Protein AF-A0A926DZW9-F1 (afdb_monomer_lite)

Sequence (96 aa):
LVRRELRGAARPALELHITGSSYAELAELFVDNAAFSLRHGGEDYDQSEYCFAGPITDHRDGTFSVIVGKKTPFELEREAKEQLMLELLTERGAIV

Organism: NCBI:txid2763658

pLDDT: mean 87.55, std 7.56, range [50.94, 95.31]

Structure (mmCIF, N/CA/C/O backbone):
data_AF-A0A926DZW9-F1
#
_entry.id   AF-A0A926DZW9-F1
#
loop_
_atom_site.group_PDB
_atom_site.id
_atom_site.type_symbol
_atom_site.label_atom_id
_atom_site.label_alt_id
_atom_site.label_comp_id
_atom_site.label_asym_id
_atom_site.label_entity_id
_atom_site.label_seq_id
_atom_site.pdbx_PDB_ins_code
_atom_site.Cartn_x
_atom_site.Cartn_y
_atom_site.Cartn_z
_atom_site.occupancy
_atom_site.B_iso_or_equiv
_atom_site.auth_seq_id
_atom_site.auth_comp_id
_atom_site.auth_asym_id
_atom_site.auth_atom_id
_atom_site.pdbx_PDB_model_num
ATOM 1 N N . LEU A 1 1 ? 10.385 -6.102 8.646 1.00 63.62 1 LEU A N 1
ATOM 2 C CA . LEU A 1 1 ? 9.589 -6.370 7.426 1.00 63.62 1 LEU A CA 1
ATOM 3 C C . LEU A 1 1 ? 9.079 -7.795 7.461 1.00 63.62 1 LEU A C 1
ATOM 5 O O . LEU A 1 1 ? 9.884 -8.710 7.598 1.00 63.62 1 LEU A O 1
ATOM 9 N N . VAL A 1 2 ? 7.761 -7.971 7.397 1.00 77.50 2 VAL A N 1
ATOM 10 C CA . VAL A 1 2 ? 7.119 -9.290 7.428 1.00 77.50 2 VAL A CA 1
ATOM 11 C C . VAL A 1 2 ? 6.928 -9.757 5.987 1.00 77.50 2 VAL A C 1
ATOM 13 O O . VAL A 1 2 ? 6.543 -8.970 5.123 1.00 77.50 2 VAL A O 1
ATOM 16 N N . ARG A 1 3 ? 7.231 -11.026 5.697 1.00 79.88 3 ARG A N 1
ATOM 17 C CA . ARG A 1 3 ? 6.849 -11.627 4.414 1.00 79.88 3 ARG A CA 1
ATOM 18 C C . ARG A 1 3 ? 5.401 -12.083 4.507 1.00 79.88 3 ARG A C 1
ATOM 20 O O . ARG A 1 3 ? 5.056 -12.833 5.417 1.00 79.88 3 ARG A O 1
ATOM 27 N N . ARG A 1 4 ? 4.568 -11.630 3.576 1.00 84.00 4 ARG A N 1
ATOM 28 C CA . ARG A 1 4 ? 3.172 -12.060 3.450 1.00 84.00 4 ARG A CA 1
ATOM 29 C C . ARG A 1 4 ? 2.955 -12.656 2.072 1.00 84.00 4 ARG A C 1
ATOM 31 O O . ARG A 1 4 ? 3.586 -12.238 1.100 1.00 84.00 4 ARG A O 1
ATOM 38 N N . GLU A 1 5 ? 2.084 -13.649 2.009 1.00 83.62 5 GLU A N 1
ATOM 39 C CA . GLU A 1 5 ? 1.610 -14.169 0.739 1.00 83.62 5 GLU A CA 1
ATOM 40 C C . GLU A 1 5 ? 0.555 -13.210 0.189 1.00 83.62 5 GLU A C 1
ATOM 42 O O . GLU A 1 5 ? -0.472 -12.964 0.818 1.00 83.62 5 GLU A O 1
ATOM 47 N N . LEU A 1 6 ? 0.845 -12.623 -0.966 1.00 82.75 6 LEU A N 1
ATOM 48 C CA . LEU A 1 6 ? -0.055 -11.727 -1.681 1.00 82.75 6 LEU A CA 1
ATOM 49 C C . LEU A 1 6 ? -0.025 -12.133 -3.150 1.00 82.75 6 LEU A C 1
ATOM 51 O O . LEU A 1 6 ? 1.053 -12.330 -3.720 1.00 82.75 6 LEU A O 1
ATOM 55 N N . ARG A 1 7 ? -1.208 -12.289 -3.756 1.00 78.62 7 ARG A N 1
ATOM 56 C CA . ARG A 1 7 ? -1.374 -12.750 -5.149 1.00 78.62 7 ARG A CA 1
ATOM 57 C C . ARG A 1 7 ? -0.586 -14.034 -5.463 1.00 78.62 7 ARG A C 1
ATOM 59 O O . ARG A 1 7 ? 0.053 -14.130 -6.503 1.00 78.62 7 ARG A O 1
ATOM 66 N N . GLY A 1 8 ? -0.583 -14.994 -4.535 1.00 81.81 8 GLY A N 1
ATOM 67 C CA . GLY A 1 8 ? 0.085 -16.291 -4.712 1.00 81.81 8 GLY A CA 1
ATOM 68 C C . GLY A 1 8 ? 1.617 -16.261 -4.652 1.00 81.81 8 GLY A C 1
ATOM 69 O O . GLY A 1 8 ? 2.256 -17.235 -5.036 1.00 81.81 8 GLY A O 1
ATOM 70 N N . ALA A 1 9 ? 2.226 -15.163 -4.187 1.00 84.19 9 ALA A N 1
ATOM 71 C CA . ALA A 1 9 ? 3.671 -15.074 -3.984 1.00 84.19 9 ALA A CA 1
ATOM 72 C C . ALA A 1 9 ? 4.018 -14.441 -2.631 1.00 84.19 9 ALA A C 1
ATOM 74 O O . ALA A 1 9 ? 3.422 -13.443 -2.214 1.00 84.19 9 ALA A O 1
ATOM 75 N N . ALA A 1 10 ? 5.027 -14.999 -1.958 1.00 85.38 10 ALA A N 1
ATOM 76 C CA . ALA A 1 10 ? 5.581 -14.426 -0.739 1.00 85.38 10 ALA A CA 1
ATOM 77 C C . ALA A 1 10 ? 6.417 -13.182 -1.071 1.00 85.38 10 ALA A C 1
ATOM 79 O O . ALA A 1 10 ? 7.426 -13.267 -1.772 1.00 85.38 10 ALA A O 1
ATOM 80 N N . ARG A 1 11 ? 6.023 -12.029 -0.530 1.00 88.25 11 ARG A N 1
ATOM 81 C CA . ARG A 1 11 ? 6.661 -10.733 -0.793 1.00 88.25 11 ARG A CA 1
ATOM 82 C C . ARG A 1 11 ? 6.857 -9.934 0.499 1.00 88.25 11 ARG A C 1
ATOM 84 O O . ARG A 1 11 ? 6.120 -10.158 1.464 1.00 88.25 11 ARG A O 1
ATOM 91 N N . PRO A 1 12 ? 7.858 -9.037 0.575 1.00 89.69 12 PRO A N 1
ATOM 92 C CA . PRO A 1 12 ? 7.936 -8.069 1.663 1.00 89.69 12 PRO A CA 1
ATOM 93 C C . PRO A 1 12 ? 6.657 -7.230 1.684 1.00 89.69 12 PRO A C 1
ATOM 95 O O . PRO A 1 12 ? 6.260 -6.697 0.647 1.00 89.69 12 PRO A O 1
ATOM 98 N N . ALA A 1 13 ? 6.023 -7.141 2.849 1.00 90.38 13 ALA A N 1
ATOM 99 C CA . ALA A 1 13 ? 4.780 -6.412 3.023 1.00 90.38 13 ALA A CA 1
ATOM 100 C C . ALA A 1 13 ? 4.811 -5.540 4.281 1.00 90.38 13 ALA A C 1
ATOM 102 O O . ALA A 1 13 ? 5.475 -5.869 5.274 1.00 90.38 13 ALA A O 1
ATOM 103 N N . LEU A 1 14 ? 4.074 -4.438 4.215 1.00 90.00 14 LEU A N 1
ATOM 104 C CA . LEU A 1 14 ? 3.724 -3.590 5.343 1.00 90.00 14 LEU A CA 1
ATOM 105 C C . LEU A 1 14 ? 2.277 -3.860 5.736 1.00 90.00 14 LEU A C 1
ATOM 107 O O . LEU A 1 14 ? 1.435 -4.149 4.889 1.00 90.00 14 LEU A O 1
ATOM 111 N N . GLU A 1 15 ? 2.011 -3.754 7.029 1.00 91.12 15 GLU A N 1
ATOM 112 C CA . GLU A 1 15 ? 0.665 -3.755 7.582 1.00 91.12 15 GLU A CA 1
ATOM 113 C C . GLU A 1 15 ? 0.403 -2.361 8.149 1.00 91.12 15 GLU A C 1
ATOM 115 O O . GLU A 1 15 ? 1.141 -1.884 9.013 1.00 91.12 15 GLU A O 1
ATOM 120 N N . LEU A 1 16 ? -0.605 -1.688 7.606 1.00 90.00 16 LEU A N 1
ATOM 121 C CA . LEU A 1 16 ? -1.021 -0.351 8.000 1.00 90.00 16 LEU A CA 1
ATOM 122 C C . LEU A 1 16 ? -2.240 -0.473 8.906 1.00 90.00 16 LEU A C 1
ATOM 124 O O . LEU A 1 16 ? -3.259 -1.021 8.494 1.00 90.00 16 LEU A O 1
ATOM 128 N N . HIS A 1 17 ? -2.129 0.048 10.124 1.00 92.06 17 HIS A N 1
ATOM 129 C CA . HIS A 1 17 ? -3.242 0.142 11.063 1.00 92.06 17 HIS A CA 1
ATOM 130 C C . HIS A 1 17 ? -3.886 1.519 10.926 1.00 92.06 17 HIS A C 1
ATOM 132 O O . HIS A 1 17 ? -3.219 2.537 11.110 1.00 92.06 17 HIS A O 1
ATOM 138 N N . ILE A 1 18 ? -5.172 1.545 10.592 1.00 93.19 18 ILE A N 1
ATOM 139 C CA . ILE A 1 18 ? -5.914 2.764 10.275 1.00 93.19 18 ILE A CA 1
ATOM 140 C C . ILE A 1 18 ? -7.126 2.852 11.195 1.00 93.19 18 ILE A C 1
ATOM 142 O O . ILE A 1 18 ? -7.825 1.866 11.421 1.00 93.19 18 ILE A O 1
ATOM 146 N N . THR A 1 19 ? -7.382 4.040 11.730 1.00 93.50 19 THR A N 1
ATOM 147 C CA . THR A 1 19 ? -8.551 4.333 12.564 1.00 93.50 19 THR A CA 1
ATOM 148 C C . THR A 1 19 ? -9.324 5.506 11.975 1.00 93.50 19 THR A C 1
ATOM 150 O O . THR A 1 19 ? -8.756 6.349 11.282 1.00 93.50 19 THR A O 1
ATOM 153 N N . GLY A 1 20 ? -10.636 5.556 12.222 1.00 89.56 20 GLY A N 1
ATOM 154 C CA . GLY A 1 20 ? -11.469 6.692 11.807 1.00 89.56 20 GLY A CA 1
ATOM 155 C C . GLY A 1 20 ? -11.735 6.810 10.300 1.00 89.56 20 GLY A C 1
ATOM 156 O O . GLY A 1 20 ? -12.136 7.879 9.856 1.00 89.56 20 GLY A O 1
ATOM 157 N N . SER A 1 21 ? -11.536 5.737 9.530 1.00 92.56 21 SER A N 1
ATOM 158 C CA . SER A 1 21 ? -11.915 5.641 8.112 1.00 92.56 21 SER A CA 1
ATOM 159 C C . SER A 1 21 ? -12.978 4.553 7.918 1.00 92.56 21 SER A C 1
ATOM 161 O O . SER A 1 21 ? -13.306 3.821 8.855 1.00 92.56 21 SER A O 1
ATOM 163 N N . SER A 1 22 ? -13.544 4.447 6.718 1.00 92.19 22 SER A N 1
ATOM 164 C CA . SER A 1 22 ? -14.490 3.396 6.337 1.00 92.19 22 SER A CA 1
ATOM 165 C C . SER A 1 22 ? -13.883 2.420 5.330 1.00 92.19 22 SER A C 1
ATOM 167 O O . SER A 1 22 ? -12.991 2.769 4.563 1.00 92.19 22 SER A O 1
ATOM 169 N N . TYR A 1 23 ? -14.426 1.200 5.259 1.00 92.25 23 TYR A N 1
ATOM 170 C CA . TYR A 1 23 ? -14.011 0.233 4.237 1.00 92.25 23 TYR A CA 1
ATOM 171 C C . TYR A 1 23 ? -14.095 0.804 2.811 1.00 92.25 23 TYR A C 1
ATOM 173 O O . TYR A 1 23 ? -13.215 0.531 2.004 1.00 92.25 23 TYR A O 1
ATOM 181 N N . ALA A 1 24 ? -15.132 1.594 2.507 1.00 94.00 24 ALA A N 1
ATOM 182 C CA . ALA A 1 24 ? -15.324 2.178 1.180 1.00 94.00 24 ALA A CA 1
ATOM 183 C C . ALA A 1 24 ? -14.171 3.120 0.798 1.00 94.00 24 ALA A C 1
ATOM 185 O O . ALA A 1 24 ? -13.590 2.967 -0.269 1.00 94.00 24 ALA A O 1
ATOM 186 N N . GLU A 1 25 ? -13.779 4.019 1.703 1.00 92.81 25 GLU A N 1
ATOM 187 C CA . GLU A 1 25 ? -12.636 4.920 1.493 1.00 92.81 25 GLU A CA 1
ATOM 188 C C . GLU A 1 25 ? -11.326 4.140 1.344 1.00 92.81 25 GLU A C 1
ATOM 190 O O . GLU A 1 25 ? -10.523 4.413 0.455 1.00 92.81 25 GLU A O 1
ATOM 195 N N . LEU A 1 26 ? -11.112 3.129 2.193 1.00 92.75 26 LEU A N 1
ATOM 196 C CA . LEU A 1 26 ? -9.914 2.296 2.125 1.00 92.75 26 LEU A CA 1
ATOM 197 C C . LEU A 1 26 ? -9.836 1.519 0.805 1.00 92.75 26 LEU A C 1
ATOM 199 O O . LEU A 1 26 ? -8.756 1.405 0.233 1.00 92.75 26 LEU A O 1
ATOM 203 N N . ALA A 1 27 ? -10.961 1.015 0.301 1.00 92.12 27 ALA A N 1
ATOM 204 C CA . ALA A 1 27 ? -11.017 0.300 -0.970 1.00 92.12 27 ALA A CA 1
ATOM 205 C C . ALA A 1 27 ? -10.716 1.205 -2.177 1.00 92.12 27 ALA A C 1
ATOM 207 O O . ALA A 1 27 ? -10.186 0.724 -3.176 1.00 92.12 27 ALA A O 1
ATOM 208 N N . GLU A 1 28 ? -11.026 2.499 -2.090 1.00 92.81 28 GLU A N 1
ATOM 209 C CA . GLU A 1 28 ? -10.689 3.481 -3.127 1.00 92.81 28 GLU A CA 1
ATOM 210 C C . GLU A 1 28 ? -9.215 3.908 -3.073 1.00 92.81 28 GLU A C 1
ATOM 212 O O . GLU A 1 28 ? -8.594 4.117 -4.115 1.00 92.81 28 GLU A O 1
ATOM 217 N N . LEU A 1 29 ? -8.643 4.028 -1.871 1.00 90.31 29 LEU A N 1
ATOM 218 C CA . LEU A 1 29 ? -7.266 4.495 -1.677 1.00 90.31 29 LEU A CA 1
ATOM 219 C C . LEU A 1 29 ? -6.218 3.394 -1.888 1.00 90.31 29 LEU A C 1
ATOM 221 O O . LEU A 1 29 ? -5.151 3.652 -2.446 1.00 90.31 29 LEU A O 1
ATOM 225 N N . PHE A 1 30 ? -6.500 2.170 -1.441 1.00 90.56 30 PHE A N 1
ATOM 226 C CA . PHE A 1 30 ? -5.565 1.047 -1.503 1.00 90.56 30 PHE A CA 1
ATOM 227 C C . PHE A 1 30 ? -5.858 0.162 -2.713 1.00 90.56 30 PHE A C 1
ATOM 229 O O . PHE A 1 30 ? -6.403 -0.935 -2.597 1.00 90.56 30 PHE A O 1
ATOM 236 N N . VAL A 1 31 ? -5.455 0.654 -3.884 1.00 91.00 31 VAL A N 1
ATOM 237 C CA . VAL A 1 31 ? -5.539 -0.051 -5.171 1.00 91.00 31 VAL A CA 1
ATOM 238 C C . VAL A 1 31 ? -4.155 -0.465 -5.678 1.00 91.00 31 VAL A C 1
ATOM 240 O O . VAL A 1 31 ? -3.127 0.029 -5.215 1.00 91.00 31 VAL A O 1
ATOM 243 N N . ASP A 1 32 ? -4.107 -1.389 -6.639 1.00 88.56 32 ASP A N 1
ATOM 244 C CA . ASP A 1 32 ? -2.839 -1.805 -7.244 1.00 88.56 32 ASP A CA 1
ATOM 245 C C . ASP A 1 32 ? -2.115 -0.638 -7.916 1.00 88.56 32 ASP A C 1
ATOM 247 O O . ASP A 1 32 ? -2.716 0.167 -8.624 1.00 88.56 32 ASP A O 1
ATOM 251 N N . ASN A 1 33 ? -0.793 -0.623 -7.770 1.00 87.44 33 ASN A N 1
ATOM 252 C CA . ASN A 1 33 ? 0.116 0.409 -8.259 1.00 87.44 33 ASN A CA 1
ATOM 253 C C . ASN A 1 33 ? -0.081 1.791 -7.620 1.00 87.44 33 ASN A C 1
ATOM 255 O O . ASN A 1 33 ? 0.570 2.743 -8.050 1.00 87.44 33 ASN A O 1
ATOM 259 N N . ALA A 1 34 ? -0.914 1.913 -6.581 1.00 87.50 34 ALA A N 1
ATOM 260 C CA . ALA A 1 34 ? -0.969 3.130 -5.788 1.00 87.50 34 ALA A CA 1
ATOM 261 C C . ALA A 1 34 ? 0.397 3.377 -5.130 1.00 87.50 34 ALA A C 1
ATOM 263 O O . ALA A 1 34 ? 0.937 2.515 -4.434 1.00 87.50 34 ALA A O 1
ATOM 264 N N . ALA A 1 35 ? 0.956 4.562 -5.359 1.00 87.50 35 ALA A N 1
ATOM 265 C CA . ALA A 1 35 ? 2.163 5.022 -4.690 1.00 87.50 35 ALA A CA 1
ATOM 266 C C . ALA A 1 35 ? 1.773 5.926 -3.519 1.00 87.50 35 ALA A C 1
ATOM 268 O O . ALA A 1 35 ? 0.926 6.808 -3.667 1.00 87.50 35 ALA A O 1
ATOM 269 N N . PHE A 1 36 ? 2.402 5.725 -2.364 1.00 87.69 36 PHE A N 1
ATOM 270 C CA . PHE A 1 36 ? 2.177 6.553 -1.185 1.00 87.69 36 PHE A CA 1
ATOM 271 C C . PHE A 1 36 ? 3.486 6.825 -0.443 1.00 87.69 36 PHE A C 1
ATOM 273 O O . PHE A 1 36 ? 4.463 6.083 -0.558 1.00 87.69 36 PHE A O 1
ATOM 280 N N . SER A 1 37 ? 3.486 7.890 0.350 1.00 89.88 37 SER A N 1
ATOM 281 C CA . SER A 1 37 ? 4.534 8.209 1.315 1.00 89.88 37 SER A CA 1
ATOM 282 C C . SER A 1 37 ? 3.911 8.420 2.692 1.00 89.88 37 SER A C 1
ATOM 284 O O . SER A 1 37 ? 2.737 8.774 2.822 1.00 89.88 37 SER A O 1
ATOM 286 N N . LEU A 1 38 ? 4.694 8.174 3.739 1.00 88.50 38 LEU A N 1
ATOM 287 C CA . LEU A 1 38 ? 4.305 8.464 5.114 1.00 88.50 38 LEU A CA 1
ATOM 288 C C . LEU A 1 38 ? 4.981 9.761 5.543 1.00 88.50 38 LEU A C 1
ATOM 290 O O . LEU A 1 38 ? 6.201 9.856 5.487 1.00 88.50 38 LEU A O 1
ATOM 294 N N . ARG A 1 39 ? 4.208 10.743 6.010 1.00 91.50 39 ARG A N 1
ATOM 295 C CA . ARG A 1 39 ? 4.756 11.971 6.592 1.00 91.50 39 ARG A CA 1
ATOM 296 C C . ARG A 1 39 ? 4.675 11.910 8.111 1.00 91.50 39 ARG A C 1
ATOM 298 O O . ARG A 1 39 ? 3.581 11.827 8.666 1.00 91.50 39 ARG A O 1
ATOM 305 N N . HIS A 1 40 ? 5.816 11.987 8.790 1.00 88.38 40 HIS A N 1
ATOM 306 C CA . HIS A 1 40 ? 5.884 12.000 10.252 1.00 88.38 40 HIS A CA 1
ATOM 307 C C . HIS A 1 40 ? 6.929 13.005 10.736 1.00 88.38 40 HIS A C 1
ATOM 309 O O . HIS A 1 40 ? 8.047 13.027 10.242 1.00 88.38 40 HIS A O 1
ATOM 315 N N . GLY A 1 41 ? 6.562 13.871 11.689 1.00 88.50 41 GLY A N 1
ATOM 316 C CA . GLY A 1 41 ? 7.499 14.849 12.262 1.00 88.50 41 GLY A CA 1
ATOM 317 C C . GLY A 1 41 ? 8.043 15.889 11.270 1.00 88.50 41 GLY A C 1
ATOM 318 O O . GLY A 1 41 ? 9.053 16.519 11.554 1.00 88.50 41 GLY A O 1
ATOM 319 N N . GLY A 1 42 ? 7.388 16.073 10.118 1.00 91.00 42 GLY A N 1
ATOM 320 C CA . GLY A 1 42 ? 7.868 16.941 9.035 1.00 91.00 42 GLY A CA 1
ATOM 321 C C . GLY A 1 42 ? 8.802 16.250 8.036 1.00 91.00 42 GLY A C 1
ATOM 322 O O . GLY A 1 42 ? 9.192 16.880 7.058 1.00 91.00 42 GLY A O 1
ATOM 323 N N . GLU A 1 43 ? 9.114 14.970 8.242 1.00 91.81 43 GLU A N 1
ATOM 324 C CA . GLU A 1 43 ? 9.883 14.149 7.309 1.00 91.81 43 GLU A CA 1
ATOM 325 C C . GLU A 1 43 ? 8.961 13.279 6.452 1.00 91.81 43 GLU A C 1
ATOM 327 O O . GLU A 1 43 ? 7.952 12.755 6.937 1.00 91.81 43 GLU A O 1
ATOM 332 N N . ASP A 1 44 ? 9.332 13.118 5.181 1.00 92.44 44 ASP A N 1
ATOM 333 C CA . ASP A 1 44 ? 8.670 12.230 4.230 1.00 92.44 44 ASP A CA 1
ATOM 334 C C . ASP A 1 44 ? 9.441 10.915 4.105 1.00 92.44 44 ASP A C 1
ATOM 336 O O . ASP A 1 44 ? 10.614 10.884 3.734 1.00 92.44 44 ASP A O 1
ATOM 340 N N . TYR A 1 45 ? 8.750 9.817 4.381 1.00 87.94 45 TYR A N 1
ATOM 341 C CA . TYR A 1 45 ? 9.237 8.458 4.224 1.00 87.94 45 TYR A CA 1
ATOM 342 C C . TYR A 1 45 ? 8.595 7.864 2.977 1.00 87.94 45 TYR A C 1
ATOM 344 O O . TYR A 1 45 ? 7.399 7.558 2.964 1.00 87.94 45 TYR A O 1
ATOM 352 N N . ASP A 1 46 ? 9.388 7.715 1.921 1.00 89.44 46 ASP A N 1
ATOM 353 C CA . ASP A 1 46 ? 8.925 7.101 0.683 1.0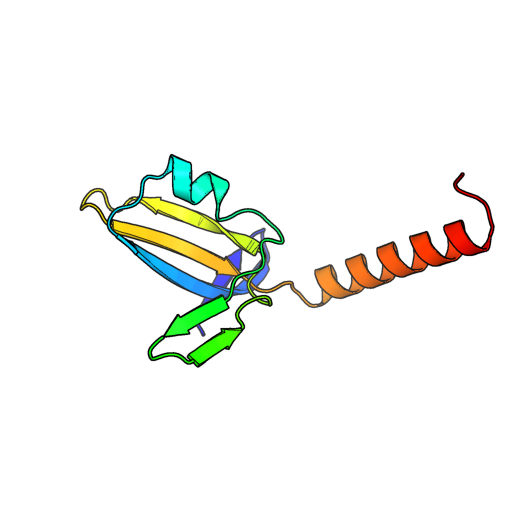0 89.44 46 ASP A CA 1
ATOM 354 C C . ASP A 1 46 ? 8.618 5.611 0.901 1.00 89.44 46 ASP A C 1
ATOM 356 O O . ASP A 1 46 ? 9.447 4.853 1.407 1.00 89.44 46 ASP A O 1
ATOM 360 N N . GLN A 1 47 ? 7.398 5.210 0.547 1.00 89.31 47 GLN A N 1
ATOM 361 C CA . GLN A 1 47 ? 6.921 3.826 0.579 1.00 89.31 47 GLN A CA 1
ATOM 362 C C . GLN A 1 47 ? 6.321 3.421 -0.776 1.00 89.31 47 GLN A C 1
ATOM 364 O O . GLN A 1 47 ? 5.604 2.423 -0.862 1.00 89.31 47 GLN A O 1
ATOM 369 N N . SER A 1 48 ? 6.638 4.15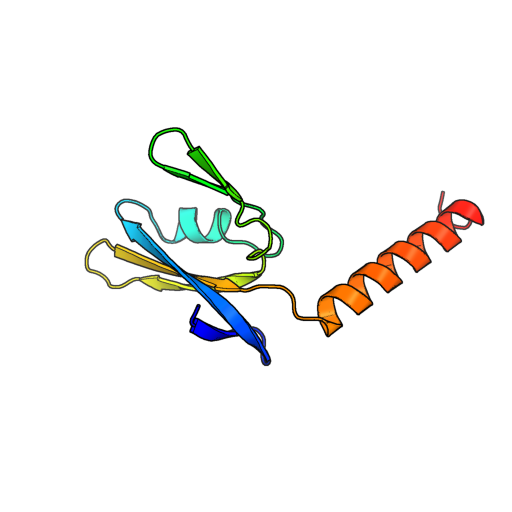9 -1.846 1.00 87.56 48 SER A N 1
ATOM 370 C CA . SER A 1 48 ? 6.127 3.936 -3.204 1.00 87.56 48 SER A CA 1
ATOM 371 C C . SER A 1 48 ? 6.405 2.529 -3.747 1.00 87.56 48 SER A C 1
ATOM 373 O O . SER A 1 48 ? 5.677 2.035 -4.605 1.00 87.56 48 SER A O 1
ATOM 375 N N . GLU A 1 49 ? 7.413 1.840 -3.210 1.00 87.38 49 GLU A N 1
ATOM 376 C CA . GLU A 1 49 ? 7.723 0.452 -3.549 1.00 87.38 49 GLU A CA 1
ATOM 377 C C . GLU A 1 49 ? 6.688 -0.573 -3.042 1.00 87.38 49 GLU A C 1
ATOM 379 O O . GLU A 1 49 ? 6.627 -1.679 -3.582 1.00 87.38 49 GLU A O 1
ATOM 384 N N . TYR A 1 50 ? 5.860 -0.239 -2.042 1.00 88.12 50 TYR A N 1
ATOM 385 C CA . TYR A 1 50 ? 4.792 -1.101 -1.509 1.00 88.12 50 TYR A CA 1
ATOM 386 C C . TYR A 1 50 ? 3.455 -0.829 -2.199 1.00 88.12 50 TYR A C 1
ATOM 388 O O . TYR A 1 50 ? 2.468 -0.460 -1.572 1.00 88.12 50 TYR A O 1
ATOM 396 N N . CYS A 1 51 ? 3.427 -1.004 -3.511 1.00 85.00 51 CYS A N 1
ATOM 397 C CA . CYS A 1 51 ? 2.316 -0.564 -4.345 1.00 85.00 51 CYS A CA 1
ATOM 398 C C . CYS A 1 51 ? 1.278 -1.650 -4.670 1.00 85.00 51 CYS A C 1
ATOM 400 O O . CYS A 1 51 ? 0.329 -1.379 -5.398 1.00 85.00 51 CYS A O 1
ATOM 402 N N . PHE A 1 52 ? 1.408 -2.881 -4.161 1.00 86.31 52 PHE A N 1
ATOM 403 C CA . PHE A 1 52 ? 0.365 -3.901 -4.324 1.00 86.31 52 PHE A CA 1
ATOM 404 C C . PHE A 1 52 ? -0.586 -3.936 -3.138 1.00 86.31 52 PHE A C 1
ATOM 406 O O . PHE A 1 52 ? -0.178 -4.281 -2.027 1.00 86.31 52 PHE A O 1
ATOM 413 N N . ALA A 1 53 ? -1.864 -3.674 -3.400 1.00 87.00 53 ALA A N 1
ATOM 414 C CA . ALA A 1 53 ? -2.909 -3.778 -2.399 1.00 87.00 53 ALA A CA 1
ATOM 415 C C . ALA A 1 53 ? -3.213 -5.247 -2.068 1.00 87.00 53 ALA A C 1
ATOM 417 O O . ALA A 1 53 ? -3.450 -6.089 -2.941 1.00 87.00 53 ALA A O 1
ATOM 418 N N . GLY A 1 54 ? -3.162 -5.559 -0.778 1.00 87.88 54 GLY A N 1
ATOM 419 C CA . GLY A 1 54 ? -3.583 -6.818 -0.185 1.00 87.88 54 GLY A CA 1
ATOM 420 C C . GLY A 1 54 ? -4.952 -6.706 0.493 1.00 87.88 54 GLY A C 1
ATOM 421 O O . GLY A 1 54 ? -5.706 -5.771 0.230 1.00 87.88 54 GLY A O 1
ATOM 422 N N . PRO A 1 55 ? -5.312 -7.671 1.357 1.00 90.38 55 PRO A N 1
ATOM 423 C CA . PRO A 1 55 ? -6.599 -7.652 2.038 1.00 90.38 55 PRO A CA 1
ATOM 424 C C . PRO A 1 55 ? -6.730 -6.447 2.979 1.00 90.38 55 PRO A C 1
ATOM 426 O O . PRO A 1 55 ? -5.793 -6.098 3.703 1.00 90.38 55 PRO A O 1
ATOM 429 N N . ILE A 1 56 ? -7.935 -5.876 2.997 1.00 94.06 56 ILE A N 1
ATOM 430 C CA . ILE A 1 56 ? -8.401 -4.924 4.007 1.00 94.06 56 ILE A CA 1
ATOM 431 C C . ILE A 1 56 ? -9.183 -5.726 5.049 1.00 94.06 56 ILE A C 1
ATOM 433 O O . ILE A 1 56 ? -10.164 -6.393 4.718 1.00 94.06 56 ILE A O 1
ATOM 437 N N . THR A 1 57 ? -8.741 -5.672 6.302 1.00 94.69 57 THR A N 1
ATOM 438 C CA . THR A 1 57 ? -9.375 -6.353 7.436 1.00 94.69 57 THR A CA 1
ATOM 439 C C . THR A 1 57 ? -10.077 -5.328 8.314 1.00 94.69 57 THR A C 1
ATOM 441 O O . THR A 1 57 ? -9.428 -4.416 8.817 1.00 94.69 57 THR A O 1
ATOM 444 N N . ASP A 1 58 ? -11.387 -5.485 8.499 1.00 94.94 58 ASP A N 1
ATOM 445 C CA . ASP A 1 58 ? -12.182 -4.740 9.481 1.00 94.94 58 ASP A CA 1
ATOM 446 C C . ASP A 1 58 ? -12.206 -5.521 10.801 1.00 94.94 58 ASP A C 1
ATOM 448 O O . ASP A 1 58 ? -12.724 -6.642 10.847 1.00 94.94 58 ASP A O 1
ATOM 452 N N . HIS A 1 59 ? -11.656 -4.938 11.868 1.00 94.25 59 HIS A N 1
ATOM 453 C CA . HIS A 1 59 ? -11.612 -5.568 13.194 1.00 94.25 59 HIS A CA 1
ATOM 454 C C . HIS A 1 59 ? -12.903 -5.369 13.999 1.00 94.25 59 HIS A C 1
ATOM 456 O O . HIS A 1 59 ? -13.042 -5.925 15.087 1.00 94.25 59 HIS A O 1
ATOM 462 N N . ARG A 1 60 ? -13.878 -4.619 13.463 1.00 92.38 60 ARG A N 1
ATOM 463 C CA . ARG A 1 60 ? -15.180 -4.296 14.081 1.00 92.38 60 ARG A CA 1
ATOM 464 C C . ARG A 1 60 ? -15.090 -3.512 15.394 1.00 92.38 60 ARG A C 1
ATOM 466 O O . ARG A 1 60 ? -16.093 -3.367 16.088 1.00 92.38 60 ARG A O 1
ATOM 473 N N . ASP A 1 61 ? -13.920 -2.966 15.707 1.00 92.38 61 ASP A N 1
ATOM 474 C CA . ASP A 1 61 ? -13.641 -2.117 16.870 1.00 92.38 61 ASP A CA 1
ATOM 475 C C . ASP A 1 61 ? -13.363 -0.649 16.483 1.00 92.38 61 ASP A C 1
ATOM 477 O O . ASP A 1 61 ? -12.945 0.155 17.314 1.00 92.38 61 ASP A O 1
ATOM 481 N N . GLY A 1 62 ? -13.615 -0.286 15.218 1.00 89.06 62 GLY A N 1
ATOM 482 C CA . GLY A 1 62 ? -13.297 1.031 14.657 1.00 89.06 62 GLY A CA 1
ATOM 483 C C . GLY A 1 62 ? -11.885 1.134 14.071 1.00 89.06 62 GLY A C 1
ATOM 484 O O . GLY A 1 62 ? -11.480 2.224 13.653 1.00 89.06 62 GLY A O 1
ATOM 485 N N . THR A 1 63 ? -11.149 0.020 14.020 1.00 94.38 63 THR A N 1
ATOM 486 C CA . THR A 1 63 ? -9.829 -0.077 13.395 1.00 94.38 63 THR A CA 1
ATOM 487 C C . THR A 1 63 ? -9.833 -1.007 12.179 1.00 94.38 63 THR A C 1
ATOM 489 O O . THR A 1 63 ? -10.600 -1.970 12.090 1.00 94.38 63 THR A O 1
ATOM 492 N N . PHE A 1 64 ? -8.945 -0.714 11.232 1.00 95.31 64 PHE A N 1
ATOM 493 C CA .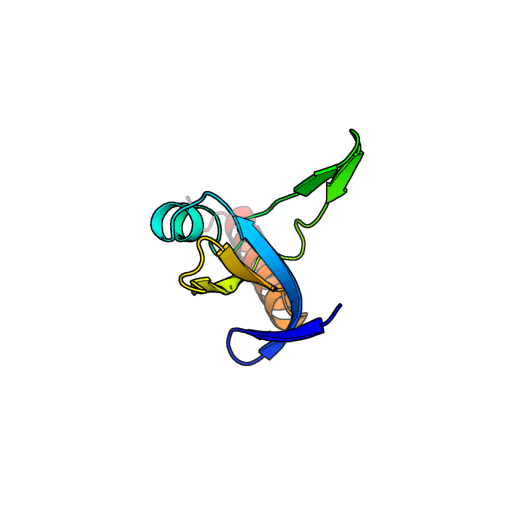 PHE A 1 64 ? -8.716 -1.499 10.025 1.00 95.31 64 PHE A CA 1
ATOM 494 C C . PHE A 1 64 ? -7.231 -1.832 9.882 1.00 95.31 64 PHE A C 1
ATOM 496 O O . PHE A 1 64 ? -6.377 -0.996 10.181 1.00 95.31 64 PHE A O 1
ATOM 503 N N . SER A 1 65 ? -6.926 -3.023 9.365 1.00 94.25 65 SER A N 1
ATOM 504 C CA . SER A 1 65 ? -5.582 -3.381 8.894 1.00 94.25 65 SER A CA 1
ATOM 505 C C . SER A 1 65 ? -5.574 -3.492 7.375 1.00 94.25 65 SER A C 1
ATOM 507 O O . SER A 1 65 ? -6.389 -4.220 6.804 1.00 94.25 65 SER A O 1
ATOM 509 N N . VAL A 1 66 ? -4.625 -2.829 6.718 1.00 93.25 66 VAL A N 1
ATOM 510 C CA . VAL A 1 66 ? -4.391 -2.955 5.274 1.00 93.25 66 VAL A CA 1
ATOM 511 C C . VAL A 1 66 ? -2.997 -3.505 5.035 1.00 93.25 66 VAL A C 1
AT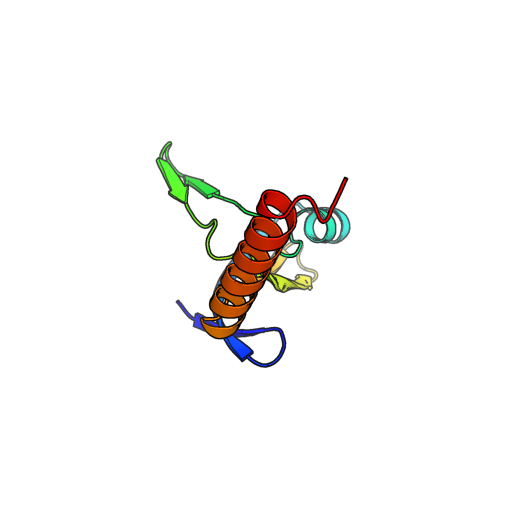OM 513 O O . VAL A 1 66 ? -2.012 -2.959 5.529 1.00 93.25 66 VAL A O 1
ATOM 516 N N . ILE A 1 67 ? -2.902 -4.588 4.268 1.00 92.19 67 ILE A N 1
ATOM 517 C CA . ILE A 1 67 ? -1.610 -5.150 3.875 1.00 92.19 67 ILE A CA 1
ATOM 518 C C . ILE A 1 67 ? -1.225 -4.589 2.508 1.00 92.19 67 ILE A C 1
ATOM 520 O O . ILE A 1 67 ? -1.993 -4.716 1.562 1.00 92.19 67 ILE A O 1
ATOM 524 N N . VAL A 1 68 ? -0.020 -4.036 2.384 1.00 92.44 68 VAL A N 1
ATOM 525 C CA . VAL A 1 68 ? 0.546 -3.583 1.104 1.00 92.44 68 VAL A CA 1
ATOM 526 C C . VAL A 1 68 ? 1.895 -4.242 0.843 1.00 92.44 68 VAL A C 1
ATOM 528 O O . VAL A 1 68 ? 2.732 -4.363 1.737 1.00 92.44 68 VAL A O 1
ATOM 531 N N . GLY A 1 69 ? 2.100 -4.738 -0.374 1.00 91.12 69 GLY A N 1
ATOM 532 C CA . GLY A 1 69 ? 3.259 -5.546 -0.751 1.00 91.12 69 GLY A CA 1
ATOM 533 C C . GLY A 1 69 ? 4.126 -4.904 -1.825 1.00 91.12 69 GLY A C 1
ATOM 534 O O . GLY A 1 69 ? 3.642 -4.124 -2.642 1.00 91.12 69 GLY A O 1
ATOM 535 N N . LYS A 1 70 ? 5.405 -5.292 -1.866 1.00 91.69 70 LYS A N 1
ATOM 536 C CA . LYS A 1 70 ? 6.302 -4.933 -2.973 1.00 91.69 70 LYS A CA 1
ATOM 537 C C . LYS A 1 70 ? 6.031 -5.754 -4.227 1.00 91.69 70 LYS A C 1
ATOM 539 O O . LYS A 1 70 ? 5.596 -6.905 -4.140 1.00 91.69 70 LYS A O 1
ATOM 544 N N . LYS A 1 71 ? 6.377 -5.208 -5.393 1.00 87.81 71 LYS A N 1
ATOM 545 C CA . LYS A 1 71 ? 6.485 -6.016 -6.613 1.00 87.81 71 LYS A CA 1
ATOM 546 C C . LYS A 1 71 ? 7.572 -7.076 -6.445 1.00 87.81 71 LYS A C 1
ATOM 548 O O . LYS A 1 71 ? 8.619 -6.840 -5.838 1.00 87.81 71 LYS A O 1
ATOM 553 N N . THR A 1 72 ? 7.309 -8.267 -6.956 1.00 88.06 72 THR A N 1
ATOM 554 C CA . THR A 1 72 ? 8.307 -9.331 -7.057 1.00 88.06 72 THR A CA 1
ATOM 555 C C . THR A 1 72 ? 9.273 -9.036 -8.211 1.00 88.06 72 THR A C 1
ATOM 557 O O . THR A 1 72 ? 8.902 -8.326 -9.147 1.00 88.06 72 THR A O 1
ATOM 560 N N . PRO A 1 73 ? 10.494 -9.605 -8.206 1.00 85.81 73 PRO A N 1
ATOM 561 C CA . PRO A 1 73 ? 11.432 -9.440 -9.319 1.00 85.81 73 PRO A CA 1
ATOM 562 C C . PRO A 1 73 ? 10.835 -9.845 -10.673 1.00 85.81 73 PRO A C 1
ATOM 564 O O . PRO A 1 73 ? 11.041 -9.159 -11.664 1.00 85.81 73 PRO A O 1
ATOM 567 N N . PHE A 1 74 ? 10.026 -10.907 -10.698 1.00 85.94 74 PHE A N 1
ATOM 568 C CA . PHE A 1 74 ? 9.359 -11.381 -11.912 1.00 85.94 74 PHE A CA 1
ATOM 569 C C . PHE A 1 74 ? 8.327 -10.382 -12.460 1.00 85.94 74 PHE A C 1
ATOM 571 O O . PHE A 1 74 ? 8.255 -10.162 -13.666 1.00 85.94 74 PHE A O 1
ATOM 578 N N . GLU A 1 75 ? 7.528 -9.762 -11.584 1.00 86.56 75 GLU A N 1
ATOM 579 C CA . GLU A 1 75 ? 6.568 -8.721 -11.979 1.00 86.56 75 GLU A CA 1
ATOM 580 C C . GLU A 1 75 ? 7.303 -7.486 -12.533 1.00 86.56 75 GLU A C 1
ATOM 582 O O . GLU A 1 75 ? 6.902 -6.955 -13.565 1.00 86.56 75 GLU A O 1
ATOM 587 N N . LEU A 1 76 ? 8.422 -7.088 -11.914 1.00 88.00 76 LEU A N 1
ATOM 588 C CA . LEU A 1 76 ? 9.256 -5.974 -12.386 1.00 88.00 76 LEU A CA 1
ATOM 589 C C . LEU A 1 76 ? 9.898 -6.255 -13.751 1.00 88.00 76 LEU A C 1
ATOM 591 O O . LEU A 1 76 ? 9.881 -5.396 -14.629 1.00 88.00 76 LEU A O 1
ATOM 595 N N . GLU A 1 77 ? 10.449 -7.454 -13.953 1.00 89.31 77 GLU A N 1
ATOM 596 C CA . GLU A 1 77 ? 11.016 -7.865 -15.244 1.00 89.31 77 GLU A CA 1
ATOM 597 C C . GLU A 1 77 ? 9.958 -7.877 -16.346 1.00 89.31 77 GLU A C 1
ATOM 599 O O . GLU A 1 77 ? 10.218 -7.454 -17.476 1.00 89.31 77 GLU A O 1
ATOM 604 N N . ARG A 1 78 ? 8.750 -8.346 -16.021 1.00 88.62 78 ARG A N 1
ATOM 605 C CA . ARG A 1 78 ? 7.625 -8.347 -16.951 1.00 88.62 78 ARG A CA 1
ATOM 606 C C . ARG A 1 78 ? 7.231 -6.925 -17.347 1.00 88.62 78 ARG A C 1
ATOM 608 O O . ARG A 1 78 ? 7.111 -6.668 -18.540 1.00 88.62 78 ARG A O 1
ATOM 615 N N . GLU A 1 79 ? 7.082 -6.019 -16.385 1.00 86.56 79 GLU A N 1
ATOM 616 C CA . GLU A 1 79 ? 6.764 -4.612 -16.652 1.00 86.56 79 GLU A CA 1
ATOM 617 C C . GLU A 1 79 ? 7.854 -3.933 -17.479 1.00 86.56 79 GLU A C 1
ATOM 619 O O . GLU A 1 79 ? 7.552 -3.282 -18.473 1.00 86.56 79 GLU A O 1
ATOM 624 N N . ALA A 1 80 ? 9.129 -4.148 -17.143 1.00 88.88 80 ALA A N 1
ATOM 625 C CA . ALA A 1 80 ? 10.246 -3.610 -17.916 1.00 88.88 80 ALA A CA 1
ATOM 626 C C . ALA A 1 80 ? 10.231 -4.112 -19.368 1.00 88.88 80 ALA A C 1
ATOM 628 O O . ALA A 1 80 ? 10.485 -3.350 -20.301 1.00 88.88 80 ALA A O 1
ATOM 629 N N . LYS A 1 81 ? 9.893 -5.389 -19.579 1.00 90.44 81 LYS A N 1
ATOM 630 C CA . LYS A 1 81 ? 9.766 -5.972 -20.917 1.00 90.44 81 LYS A CA 1
ATOM 631 C C . LYS A 1 81 ? 8.567 -5.411 -21.682 1.00 90.44 81 LYS A C 1
ATOM 633 O O . LYS A 1 81 ? 8.692 -5.152 -22.876 1.00 90.44 81 LYS A O 1
ATOM 638 N N . GLU A 1 82 ? 7.422 -5.247 -21.025 1.00 89.88 82 GLU A N 1
ATOM 639 C CA . GLU A 1 82 ? 6.221 -4.643 -21.613 1.00 89.88 82 GLU A CA 1
ATOM 640 C C . GLU A 1 82 ? 6.486 -3.180 -22.006 1.00 89.88 82 GLU A C 1
ATOM 642 O O . GLU A 1 82 ? 6.171 -2.783 -23.128 1.00 89.88 82 GLU A O 1
ATOM 647 N N . GLN A 1 83 ? 7.166 -2.419 -21.143 1.00 88.31 83 GLN A N 1
ATOM 648 C CA . GLN A 1 83 ? 7.579 -1.039 -21.402 1.00 88.31 83 GLN A CA 1
ATOM 649 C C . GLN A 1 83 ? 8.519 -0.949 -22.612 1.00 88.31 83 GLN A C 1
ATOM 651 O O . GLN A 1 83 ? 8.274 -0.171 -23.532 1.00 88.31 83 GLN A O 1
ATOM 656 N N . LEU A 1 84 ? 9.552 -1.797 -22.647 1.00 90.69 84 LEU A N 1
ATOM 657 C CA . LEU A 1 84 ? 10.508 -1.862 -23.754 1.00 90.69 84 LEU A CA 1
ATOM 658 C C . LEU A 1 84 ? 9.818 -2.253 -25.069 1.00 90.69 84 LEU A C 1
ATOM 660 O O . LEU A 1 84 ? 10.126 -1.709 -26.127 1.00 90.69 84 LEU A O 1
ATOM 664 N N . MET A 1 85 ? 8.870 -3.193 -25.023 1.00 89.94 85 MET A N 1
ATOM 665 C CA . MET A 1 85 ? 8.104 -3.600 -26.201 1.00 89.94 85 MET A CA 1
ATOM 666 C C . MET A 1 85 ? 7.250 -2.449 -26.742 1.00 89.94 85 MET A C 1
ATOM 668 O O . MET A 1 85 ? 7.184 -2.265 -27.958 1.00 89.94 85 MET A O 1
ATOM 672 N N . LEU A 1 86 ? 6.620 -1.670 -25.858 1.00 87.19 86 LEU A N 1
ATOM 673 C CA . LEU A 1 86 ? 5.835 -0.500 -26.241 1.00 87.19 86 LEU A CA 1
ATOM 674 C C . LEU A 1 86 ? 6.715 0.585 -26.876 1.00 87.19 86 LEU A C 1
ATOM 676 O O . LEU A 1 86 ? 6.348 1.142 -27.910 1.00 87.19 86 LEU A O 1
ATOM 680 N N . GLU A 1 87 ? 7.889 0.841 -26.302 1.00 89.81 87 GLU A N 1
ATOM 681 C CA . GLU A 1 87 ? 8.877 1.780 -26.841 1.00 89.81 87 GLU A CA 1
ATOM 682 C C . GLU A 1 87 ? 9.325 1.364 -28.251 1.00 89.81 87 GLU A C 1
ATOM 684 O O . GLU A 1 87 ? 9.179 2.137 -29.196 1.00 89.81 87 GLU A O 1
ATOM 689 N N . LEU A 1 88 ? 9.712 0.098 -28.441 1.00 88.69 88 LEU A N 1
ATOM 690 C CA . LEU A 1 88 ? 10.082 -0.462 -29.749 1.00 88.69 88 LEU A CA 1
ATOM 691 C C . LEU A 1 88 ? 8.968 -0.354 -30.802 1.00 88.69 88 LEU A C 1
ATOM 693 O O . LEU A 1 88 ? 9.251 -0.143 -31.983 1.00 88.69 88 LEU A O 1
ATOM 697 N N . LEU A 1 89 ? 7.705 -0.541 -30.413 1.00 87.69 89 LEU A N 1
ATOM 698 C CA . LEU A 1 89 ? 6.556 -0.400 -31.316 1.00 87.69 89 LEU A CA 1
ATOM 699 C C . LEU A 1 89 ? 6.288 1.066 -31.678 1.00 87.69 89 LEU A C 1
ATOM 701 O O . LEU A 1 89 ? 5.916 1.357 -32.816 1.00 87.69 89 LEU A O 1
ATOM 705 N N . THR A 1 90 ? 6.519 1.974 -30.731 1.00 84.50 90 THR A N 1
ATOM 706 C CA . THR A 1 90 ? 6.354 3.421 -30.905 1.00 84.50 90 THR A CA 1
ATOM 707 C C . THR A 1 90 ? 7.447 3.987 -31.814 1.00 84.50 90 THR A C 1
ATOM 709 O O . THR A 1 90 ? 7.143 4.677 -32.784 1.00 84.50 90 THR A O 1
ATOM 712 N N . GLU A 1 91 ? 8.711 3.617 -31.593 1.00 81.50 91 GLU A N 1
ATOM 713 C CA . GLU A 1 91 ? 9.850 4.003 -32.444 1.00 81.50 91 GLU A CA 1
ATOM 714 C C . GLU A 1 91 ? 9.735 3.461 -33.875 1.00 81.50 91 GLU A C 1
ATOM 716 O O . GLU A 1 91 ? 10.204 4.080 -34.830 1.00 81.50 91 GLU A O 1
ATOM 721 N N . ARG A 1 92 ? 9.081 2.306 -34.043 1.0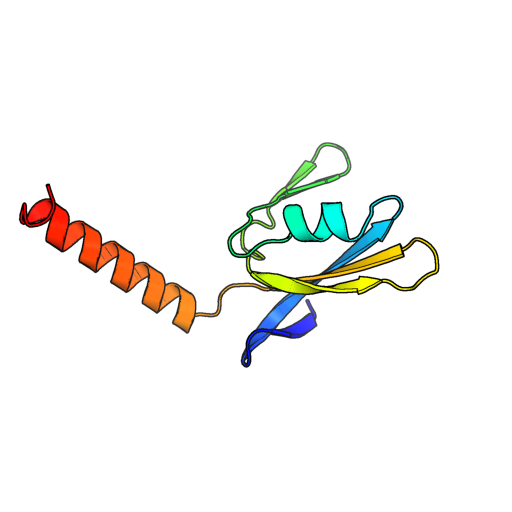0 79.69 92 ARG A N 1
ATOM 722 C CA . ARG A 1 92 ? 8.800 1.705 -35.355 1.00 79.69 92 ARG A CA 1
ATOM 723 C C . ARG A 1 92 ? 7.539 2.252 -36.031 1.00 79.69 92 ARG A C 1
ATOM 725 O O . ARG A 1 92 ? 7.199 1.771 -37.110 1.00 79.69 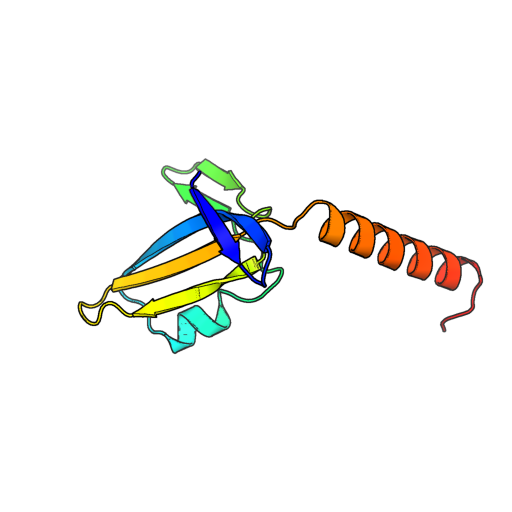92 ARG A O 1
ATOM 732 N N . GLY A 1 93 ? 6.854 3.230 -35.430 1.00 63.00 93 GLY A N 1
ATOM 733 C CA . GLY A 1 93 ? 5.652 3.854 -35.994 1.00 63.00 93 GLY A CA 1
ATOM 734 C C . GLY A 1 93 ? 4.463 2.898 -36.143 1.00 63.00 93 GLY A C 1
ATOM 735 O O . GLY A 1 93 ? 3.606 3.115 -36.994 1.00 63.00 93 GLY A O 1
ATOM 736 N N . ALA A 1 94 ? 4.426 1.814 -35.362 1.00 64.50 94 ALA A N 1
ATOM 737 C CA . ALA A 1 94 ? 3.404 0.771 -35.469 1.00 64.50 94 ALA A CA 1
ATOM 738 C C . ALA A 1 94 ? 2.128 1.078 -34.661 1.00 64.50 94 ALA A C 1
ATOM 740 O O . ALA A 1 94 ? 1.150 0.339 -34.768 1.00 64.50 94 ALA A O 1
ATOM 741 N N . ILE A 1 95 ? 2.130 2.148 -33.861 1.00 56.53 95 ILE A N 1
ATOM 742 C CA . ILE A 1 95 ? 0.985 2.619 -33.077 1.00 56.53 95 ILE A CA 1
ATOM 743 C C . ILE A 1 95 ? 0.845 4.123 -33.350 1.00 56.53 95 ILE A C 1
ATOM 745 O O . ILE A 1 95 ? 1.738 4.892 -32.995 1.00 56.53 95 ILE A O 1
ATOM 749 N N . VAL A 1 96 ? -0.241 4.511 -34.030 1.00 50.94 96 VAL A N 1
ATOM 750 C CA . VAL A 1 96 ? -0.705 5.900 -34.216 1.00 50.94 96 VAL A CA 1
ATOM 751 C C . VAL A 1 96 ? -2.035 6.047 -33.497 1.00 50.94 96 VAL A C 1
ATOM 753 O O . VAL A 1 96 ? -2.864 5.120 -33.655 1.00 50.94 96 VAL A O 1
#

Foldseek 3Di:
DDFDQFPNDTFDKDKDKDADDDPVVCVVQQDAQRWDWDADPNDTHGPSQQRHWDDWDDPVPRMIITMTGGDDPVNVVVVVVVVVVVVVCVVVVVDD

Secondary structure (DSSP, 8-state):
-EEEEETTEEEEEEEEEEES--HHHHHHHS-TT---EEEETTEEEE-TT--EEEEEEE-SSSEEEEEEEPPPHHHHHHHHHHHHHHHHHHHTT---

Radius of gyration: 17.04 Å; chains: 1; bounding box: 27×33×53 Å